Protein AF-A0A529LE21-F1 (afdb_monomer_lite)

Sequence (71 aa):
RSLREGLVAAMRAQTMTRLPADALTALLGSAFDRAALAIEAGASAQDYRAVLMALIDGLSLPQAPRPVRTR

pLDDT: mean 91.36, std 9.46, range [63.78, 98.38]

Radius of gyration: 15.93 Å; chains: 1; bounding box: 57×24×30 Å

Foldseek 3Di:
DDPLVVVVVCVVVLFFADDDSVVVSVVLVVLVVVLVVVVVVPDDNVVSVVVSVVVRVVRTDPDDPDPDPDD

Secondary structure (DSSP, 8-state):
--HHHHHHHHHHTTSB----HHHHHHHHHHHHHHHHHHHHTT--HHHHHHHHHHHHHTTBPPPPPPP----

Structure (mmCIF, N/CA/C/O backbone):
data_AF-A0A529LE21-F1
#
_entry.id   AF-A0A529LE21-F1
#
loop_
_atom_site.group_PDB
_atom_site.id
_atom_site.type_symbol
_atom_site.label_atom_id
_atom_site.label_alt_id
_atom_site.label_comp_id
_atom_site.label_asym_id
_atom_site.label_entity_id
_atom_site.label_seq_id
_atom_site.pdbx_PDB_ins_code
_atom_site.Cartn_x
_atom_site.Cartn_y
_atom_site.Cartn_z
_atom_site.occupancy
_atom_site.B_iso_or_equiv
_atom_site.auth_seq_id
_atom_site.auth_comp_id
_atom_site.auth_asym_id
_atom_site.auth_atom_id
_atom_site.pdbx_PDB_model_num
ATOM 1 N N . ARG A 1 1 ? -3.640 17.109 2.083 1.00 70.31 1 ARG A N 1
ATOM 2 C CA . ARG A 1 1 ? -4.074 15.956 2.905 1.00 70.31 1 ARG A CA 1
ATOM 3 C C . ARG A 1 1 ? -3.022 14.867 2.750 1.00 70.31 1 ARG A C 1
ATOM 5 O O . ARG A 1 1 ? -2.650 14.602 1.614 1.00 70.31 1 ARG A O 1
ATOM 12 N N . SER A 1 2 ? -2.493 14.314 3.837 1.00 91.12 2 SER A N 1
ATOM 13 C CA . SER A 1 2 ? -1.483 13.246 3.795 1.00 91.12 2 SER A CA 1
ATOM 14 C C . SER A 1 2 ? -2.118 11.869 3.550 1.00 91.12 2 SER A C 1
ATOM 16 O O . SER A 1 2 ? -3.321 11.689 3.761 1.00 91.12 2 SER A O 1
ATOM 18 N N . LEU A 1 3 ? -1.310 10.881 3.140 1.00 90.19 3 LEU A N 1
ATOM 19 C CA . LEU A 1 3 ? -1.747 9.483 2.992 1.00 90.19 3 LEU A CA 1
ATOM 20 C C . LEU A 1 3 ? -2.392 8.965 4.287 1.00 90.19 3 LEU A C 1
ATOM 22 O O . LEU A 1 3 ? -3.502 8.433 4.269 1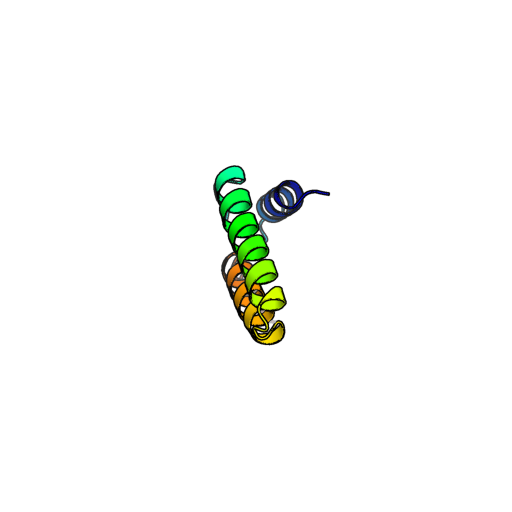.00 90.19 3 LEU A O 1
ATOM 26 N N . ARG A 1 4 ? -1.741 9.223 5.425 1.00 93.56 4 ARG A N 1
ATOM 27 C CA . ARG A 1 4 ? -2.240 8.870 6.757 1.00 93.56 4 ARG A CA 1
ATOM 28 C C . ARG A 1 4 ? -3.629 9.439 7.035 1.00 93.56 4 ARG A C 1
ATOM 30 O O . ARG A 1 4 ? -4.509 8.725 7.509 1.00 93.56 4 ARG A O 1
ATOM 37 N N . GLU A 1 5 ? -3.837 10.724 6.751 1.00 94.50 5 GLU A N 1
ATOM 38 C CA . GLU A 1 5 ? -5.131 11.384 6.956 1.00 94.50 5 GLU A CA 1
ATOM 39 C C . GLU A 1 5 ? -6.235 10.762 6.096 1.00 94.50 5 GLU A C 1
ATOM 41 O O . GLU A 1 5 ? -7.366 10.630 6.563 1.00 94.50 5 GLU A O 1
ATOM 46 N N . GLY A 1 6 ? -5.912 10.366 4.860 1.00 92.50 6 GLY A N 1
ATOM 47 C CA . GLY A 1 6 ? -6.834 9.655 3.974 1.00 92.50 6 GLY A CA 1
ATOM 48 C C . GLY A 1 6 ? -7.232 8.286 4.527 1.00 92.50 6 GLY A C 1
ATOM 49 O O . GLY A 1 6 ? -8.422 7.987 4.622 1.00 92.50 6 GLY A O 1
ATOM 50 N N . LEU A 1 7 ? -6.251 7.495 4.974 1.00 93.19 7 LEU A N 1
ATOM 51 C CA . LEU A 1 7 ? -6.476 6.168 5.559 1.00 93.19 7 LEU A CA 1
ATOM 52 C C . LEU A 1 7 ? -7.325 6.248 6.834 1.00 93.19 7 LEU A C 1
ATOM 54 O O . LEU A 1 7 ? -8.322 5.541 6.971 1.00 93.19 7 LEU A O 1
ATOM 58 N N . VAL A 1 8 ? -6.989 7.165 7.746 1.00 94.69 8 VAL A N 1
ATOM 59 C CA . VAL A 1 8 ? -7.762 7.380 8.979 1.00 94.69 8 VAL A CA 1
ATOM 60 C C . VAL A 1 8 ? -9.191 7.826 8.663 1.00 94.69 8 VAL A C 1
ATOM 62 O O . VAL A 1 8 ? -10.128 7.377 9.324 1.00 94.69 8 VAL A O 1
ATOM 65 N N . ALA A 1 9 ? -9.386 8.683 7.657 1.00 94.00 9 ALA A N 1
ATOM 66 C CA . ALA A 1 9 ? -10.720 9.100 7.233 1.00 94.00 9 ALA A CA 1
ATOM 67 C C . ALA A 1 9 ? -11.546 7.923 6.685 1.00 94.00 9 ALA A C 1
ATOM 69 O O . ALA A 1 9 ? -12.696 7.767 7.089 1.00 94.00 9 ALA A O 1
ATOM 70 N N . ALA A 1 10 ? -10.960 7.061 5.847 1.00 92.44 10 ALA A N 1
ATOM 71 C CA . ALA A 1 10 ? -11.625 5.868 5.313 1.00 92.44 10 ALA A CA 1
ATOM 72 C C . ALA A 1 10 ? -12.005 4.861 6.417 1.00 92.44 10 ALA A C 1
ATOM 74 O O . ALA A 1 10 ? -13.120 4.338 6.439 1.00 92.44 10 ALA A O 1
ATOM 75 N N . MET A 1 11 ? -11.119 4.648 7.396 1.00 94.38 11 MET A N 1
ATOM 76 C CA . MET A 1 11 ? -11.407 3.796 8.558 1.00 94.38 11 MET A CA 1
ATOM 77 C C . MET A 1 11 ? -12.523 4.368 9.440 1.00 94.38 11 MET A C 1
ATOM 79 O O . MET A 1 11 ? -13.331 3.618 9.986 1.00 94.38 11 MET A O 1
ATOM 83 N N . ARG A 1 12 ? -12.586 5.698 9.599 1.00 93.31 12 ARG A N 1
ATOM 84 C CA . ARG A 1 12 ? -13.675 6.371 10.329 1.00 93.31 12 ARG A CA 1
ATOM 85 C C . ARG A 1 12 ? -15.003 6.294 9.581 1.00 93.31 12 ARG A C 1
ATOM 87 O O . ARG A 1 12 ? -16.033 6.151 10.226 1.00 93.31 12 ARG A O 1
ATOM 94 N N . ALA A 1 13 ? -14.966 6.347 8.252 1.00 93.38 13 ALA A N 1
ATOM 95 C CA . ALA A 1 13 ? -16.133 6.190 7.390 1.00 93.38 13 ALA A CA 1
ATOM 96 C C . ALA A 1 13 ? -16.603 4.730 7.251 1.00 93.38 13 ALA A C 1
ATOM 98 O O . ALA A 1 13 ? -17.583 4.481 6.558 1.00 93.38 13 ALA A O 1
ATOM 99 N N . GLN A 1 14 ? -15.912 3.771 7.884 1.00 90.50 14 GLN A N 1
ATOM 100 C CA . GLN A 1 14 ? -16.204 2.337 7.778 1.00 90.50 14 GLN A CA 1
ATOM 101 C C . GLN A 1 14 ? -16.247 1.846 6.321 1.00 90.50 14 GLN A C 1
ATOM 103 O O . GLN A 1 14 ? -17.014 0.951 5.977 1.00 90.50 14 GLN A O 1
ATOM 108 N N . THR A 1 15 ? -15.409 2.423 5.457 1.00 91.31 15 THR A N 1
ATOM 109 C CA . THR A 1 15 ? -15.230 1.968 4.069 1.00 91.31 15 THR A CA 1
ATOM 110 C C . THR A 1 15 ? -13.990 1.088 3.909 1.00 91.31 15 THR A C 1
ATOM 112 O O . THR A 1 15 ? -13.833 0.422 2.891 1.00 91.31 15 THR A O 1
ATOM 115 N N . MET A 1 16 ? -13.111 1.071 4.914 1.00 92.38 16 MET A N 1
ATOM 116 C CA . MET A 1 16 ? -11.855 0.325 4.934 1.00 92.38 16 MET A CA 1
ATOM 117 C C . MET A 1 16 ? -11.689 -0.401 6.271 1.00 92.38 16 MET A C 1
ATOM 119 O O . MET A 1 16 ? -12.103 0.097 7.322 1.00 92.38 16 MET A O 1
ATOM 123 N N . THR A 1 17 ? -11.049 -1.567 6.226 1.00 92.00 17 THR A N 1
ATOM 124 C CA . THR A 1 17 ? -10.657 -2.344 7.403 1.00 92.00 17 THR A CA 1
ATOM 125 C C . THR A 1 17 ? -9.814 -1.492 8.352 1.00 92.00 17 THR A C 1
ATOM 127 O O . THR A 1 17 ? -8.887 -0.793 7.939 1.00 92.00 17 THR A O 1
AT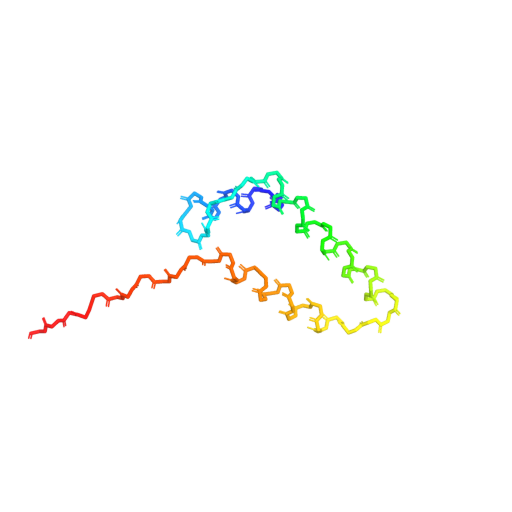OM 130 N N . ARG A 1 18 ? -10.129 -1.535 9.651 1.00 93.56 18 ARG A N 1
ATOM 131 C CA . ARG A 1 18 ? -9.393 -0.768 10.661 1.00 93.56 18 ARG A CA 1
ATOM 132 C C . ARG A 1 18 ? -8.065 -1.460 10.975 1.00 93.56 18 ARG A C 1
ATOM 134 O O . ARG A 1 18 ? -8.054 -2.592 11.444 1.00 93.56 18 ARG A O 1
ATOM 141 N N . LEU A 1 19 ? -6.964 -0.746 10.761 1.00 94.81 19 LEU A N 1
ATOM 142 C CA . LEU A 1 19 ? -5.591 -1.199 11.001 1.00 94.81 19 LEU A CA 1
ATOM 143 C C . LEU A 1 19 ? -4.789 -0.095 11.717 1.00 94.81 19 LEU A C 1
ATOM 145 O O . LEU A 1 19 ? -5.213 1.065 11.704 1.00 94.81 19 LEU A O 1
ATOM 149 N N . PRO A 1 20 ? -3.630 -0.406 12.328 1.00 96.62 20 PRO A N 1
ATOM 150 C CA . PRO A 1 20 ? -2.744 0.613 12.889 1.00 96.62 20 PRO A CA 1
ATOM 151 C C . PRO A 1 20 ? -2.285 1.603 11.805 1.00 96.62 20 PRO A C 1
ATOM 153 O O . PRO A 1 20 ? -1.554 1.239 10.884 1.00 96.62 20 PRO A O 1
ATOM 156 N N . ALA A 1 21 ? -2.730 2.859 11.905 1.00 94.31 21 ALA A N 1
ATOM 157 C CA . ALA A 1 21 ? -2.591 3.843 10.828 1.00 94.31 21 ALA A CA 1
ATOM 158 C C . ALA A 1 21 ? -1.132 4.170 10.481 1.00 94.31 21 ALA A C 1
ATOM 160 O O . ALA A 1 21 ? -0.812 4.327 9.304 1.00 94.31 21 ALA A O 1
ATOM 161 N N . ASP A 1 22 ? -0.252 4.254 11.479 1.00 95.56 22 ASP A N 1
ATOM 162 C CA . ASP A 1 22 ? 1.157 4.597 11.261 1.00 95.56 22 ASP A CA 1
ATOM 163 C C . ASP A 1 22 ? 1.891 3.472 10.523 1.00 95.56 22 ASP A C 1
ATOM 165 O O . ASP A 1 22 ? 2.541 3.722 9.509 1.00 95.56 22 ASP A O 1
ATOM 169 N N . ALA A 1 23 ? 1.697 2.222 10.957 1.00 97.06 23 ALA A N 1
ATOM 170 C CA . ALA A 1 23 ? 2.276 1.053 10.299 1.00 97.06 23 ALA A CA 1
ATOM 171 C C . ALA A 1 23 ? 1.748 0.885 8.865 1.00 97.06 23 ALA A C 1
ATOM 173 O O . ALA A 1 23 ? 2.528 0.672 7.941 1.00 97.06 23 ALA A O 1
ATOM 174 N N . LEU A 1 24 ? 0.435 1.044 8.657 1.00 95.75 24 LEU A N 1
ATOM 175 C CA . LEU A 1 24 ? -0.159 0.963 7.321 1.00 95.75 24 LEU A CA 1
ATOM 176 C C . LEU A 1 24 ? 0.371 2.063 6.393 1.00 95.75 24 LEU A C 1
ATOM 178 O O . LEU A 1 24 ? 0.688 1.794 5.237 1.00 95.75 24 LEU A O 1
ATOM 182 N N . THR A 1 25 ? 0.493 3.292 6.901 1.00 95.81 25 THR A N 1
ATOM 183 C CA . THR A 1 25 ? 1.045 4.414 6.131 1.00 95.81 25 THR A CA 1
ATOM 184 C C . THR A 1 25 ? 2.494 4.142 5.740 1.00 95.81 25 THR A C 1
ATOM 186 O O . THR A 1 25 ? 2.851 4.370 4.589 1.00 95.81 25 THR A O 1
ATOM 189 N N . ALA A 1 26 ? 3.315 3.631 6.665 1.00 97.31 26 ALA A N 1
ATOM 190 C CA . ALA A 1 26 ? 4.716 3.314 6.399 1.00 97.31 26 ALA A CA 1
ATOM 191 C C . ALA A 1 26 ? 4.868 2.215 5.334 1.00 97.31 26 ALA A C 1
ATOM 193 O O . ALA A 1 26 ? 5.661 2.365 4.407 1.00 97.31 26 ALA A O 1
ATOM 194 N N . LEU A 1 27 ? 4.074 1.142 5.425 1.00 97.25 27 LEU A N 1
ATOM 195 C CA . LEU A 1 27 ? 4.109 0.045 4.455 1.00 97.25 27 LEU A CA 1
ATOM 196 C C . LEU A 1 27 ? 3.643 0.488 3.065 1.00 97.25 27 LEU A C 1
ATOM 198 O O . LEU A 1 27 ? 4.311 0.195 2.076 1.00 97.25 27 LEU A O 1
ATOM 202 N N . LEU A 1 28 ? 2.527 1.220 2.983 1.00 95.69 28 LEU A N 1
ATOM 203 C CA . LEU A 1 28 ? 2.046 1.744 1.705 1.00 95.69 28 LEU A CA 1
ATOM 204 C C . LEU A 1 28 ? 3.036 2.750 1.113 1.00 95.69 28 LEU A C 1
ATOM 206 O O . LEU A 1 28 ? 3.341 2.651 -0.070 1.00 95.69 28 LEU A O 1
ATOM 210 N N . GLY A 1 29 ? 3.583 3.660 1.925 1.00 95.62 29 GLY A N 1
ATOM 211 C CA . GLY A 1 29 ? 4.625 4.598 1.500 1.00 95.62 29 GLY A CA 1
ATOM 212 C C . GLY A 1 29 ? 5.823 3.876 0.885 1.00 95.62 29 GLY A C 1
ATOM 213 O O . GLY A 1 29 ? 6.170 4.143 -0.259 1.00 95.62 29 GLY A O 1
ATOM 214 N N . SER A 1 30 ? 6.355 2.863 1.577 1.00 97.50 30 SER A N 1
ATOM 215 C CA . SER A 1 30 ? 7.462 2.047 1.067 1.00 97.50 30 SER A CA 1
ATOM 216 C C . SER A 1 30 ? 7.130 1.338 -0.253 1.00 97.50 30 SER A C 1
ATOM 218 O O . SER A 1 30 ? 7.983 1.254 -1.139 1.00 97.50 30 SER A O 1
ATOM 220 N N . ALA A 1 31 ? 5.894 0.859 -0.425 1.00 96.75 31 ALA A N 1
ATOM 221 C CA . ALA A 1 31 ? 5.457 0.250 -1.679 1.00 96.75 31 ALA A CA 1
ATOM 222 C C . ALA A 1 31 ? 5.410 1.265 -2.838 1.00 96.75 31 ALA A C 1
ATOM 224 O O . ALA A 1 31 ? 5.849 0.942 -3.943 1.00 96.75 31 ALA A O 1
ATOM 225 N N . PHE A 1 32 ? 4.929 2.490 -2.591 1.00 95.94 32 PHE A N 1
ATOM 226 C CA . PHE A 1 32 ? 4.944 3.572 -3.582 1.00 95.94 32 PHE A CA 1
ATOM 227 C C . PHE A 1 32 ? 6.370 4.004 -3.936 1.00 95.94 32 PHE A C 1
ATOM 229 O O . PHE A 1 32 ? 6.683 4.108 -5.122 1.00 95.94 32 PHE A O 1
ATOM 236 N N . ASP A 1 33 ? 7.243 4.177 -2.942 1.00 97.06 33 ASP A N 1
ATOM 237 C CA . ASP A 1 33 ? 8.651 4.529 -3.158 1.00 97.06 33 ASP A CA 1
ATOM 238 C C . ASP A 1 33 ? 9.352 3.459 -4.006 1.00 97.06 33 ASP A C 1
ATOM 240 O O . ASP A 1 33 ? 10.050 3.756 -4.978 1.00 97.06 33 ASP A O 1
ATOM 244 N N . ARG A 1 34 ? 9.104 2.178 -3.703 1.00 97.00 34 ARG A N 1
ATOM 245 C CA . ARG A 1 34 ? 9.665 1.069 -4.477 1.00 97.00 34 ARG A CA 1
ATOM 246 C C . ARG A 1 34 ? 9.135 1.028 -5.909 1.00 97.00 34 ARG A C 1
ATOM 248 O O . ARG A 1 34 ? 9.906 0.678 -6.809 1.00 97.00 34 ARG A O 1
ATOM 255 N N . ALA A 1 35 ? 7.856 1.343 -6.112 1.00 97.81 35 ALA A N 1
ATOM 256 C CA . ALA A 1 35 ? 7.243 1.422 -7.433 1.00 97.81 35 ALA A CA 1
ATOM 257 C C . ALA A 1 35 ? 7.844 2.566 -8.257 1.00 97.81 35 ALA A C 1
ATOM 259 O O . ALA A 1 35 ? 8.195 2.344 -9.411 1.00 97.81 35 ALA A O 1
ATOM 260 N N . ALA A 1 36 ? 8.044 3.744 -7.656 1.00 97.69 36 ALA A N 1
ATOM 261 C CA . ALA A 1 36 ? 8.704 4.873 -8.307 1.00 97.69 36 ALA A CA 1
ATOM 262 C C . ALA A 1 36 ? 10.100 4.478 -8.812 1.00 97.69 36 ALA A C 1
ATOM 264 O O . ALA A 1 36 ? 10.357 4.562 -10.011 1.00 97.69 36 ALA A O 1
ATOM 265 N N . LEU A 1 37 ? 10.931 3.899 -7.937 1.00 98.38 37 LEU A N 1
ATOM 266 C CA . LEU A 1 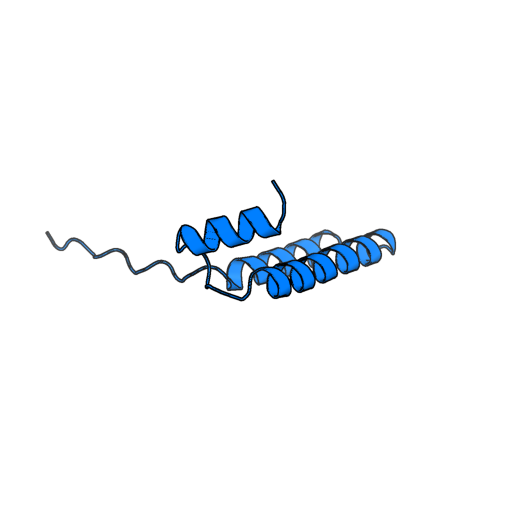37 ? 12.273 3.426 -8.300 1.00 98.38 37 LEU A CA 1
ATOM 267 C C . LEU A 1 37 ? 12.257 2.357 -9.404 1.00 98.38 37 LEU A C 1
ATOM 269 O O . LEU A 1 37 ? 13.145 2.314 -10.250 1.00 98.38 37 LEU A O 1
ATOM 273 N N . ALA A 1 38 ? 11.272 1.453 -9.399 1.00 98.00 38 ALA A N 1
ATOM 274 C CA . ALA A 1 38 ? 11.160 0.427 -10.436 1.00 98.00 38 ALA A CA 1
ATOM 275 C C . ALA A 1 38 ? 10.796 1.019 -11.800 1.00 98.00 38 ALA A C 1
ATOM 277 O O . ALA A 1 38 ? 11.350 0.609 -12.817 1.00 98.00 38 ALA A O 1
ATOM 278 N N . ILE A 1 39 ? 9.859 1.965 -11.811 1.00 98.12 39 ILE A N 1
ATOM 279 C CA . ILE A 1 39 ? 9.392 2.637 -13.023 1.00 98.12 39 ILE A CA 1
ATOM 280 C C . ILE A 1 39 ? 10.518 3.490 -13.609 1.00 98.12 39 ILE A C 1
ATOM 282 O O . ILE A 1 39 ? 10.755 3.429 -14.812 1.00 98.12 39 ILE A O 1
ATOM 286 N N . GLU A 1 40 ? 11.267 4.208 -12.769 1.00 97.94 40 GLU A N 1
ATOM 287 C CA . GLU A 1 40 ? 12.473 4.935 -13.187 1.00 97.94 40 GLU A CA 1
ATOM 288 C C . GLU A 1 40 ? 13.529 4.002 -13.799 1.00 97.94 40 GLU A C 1
ATOM 290 O O . GLU A 1 40 ? 14.195 4.371 -14.764 1.00 97.94 40 GLU A O 1
ATOM 295 N N . ALA A 1 41 ? 13.634 2.763 -13.306 1.00 98.12 41 ALA A N 1
ATOM 296 C CA . ALA A 1 41 ? 14.504 1.726 -13.864 1.00 98.12 41 ALA A CA 1
ATOM 297 C C . ALA A 1 41 ? 13.945 1.033 -15.130 1.00 98.12 41 ALA A C 1
ATOM 299 O O . ALA A 1 41 ? 14.546 0.074 -15.616 1.00 98.12 41 ALA A O 1
ATOM 300 N N . GLY A 1 42 ? 12.813 1.493 -15.673 1.00 98.19 42 GLY A N 1
ATOM 301 C CA . GLY A 1 42 ? 12.221 0.984 -16.915 1.00 98.19 42 GLY A CA 1
ATOM 302 C C . GLY A 1 42 ? 11.162 -0.107 -16.738 1.00 98.19 42 GLY A C 1
ATOM 303 O O . GLY A 1 42 ? 10.773 -0.740 -17.720 1.00 98.19 42 GLY A O 1
ATOM 304 N N . ALA A 1 43 ? 10.678 -0.352 -15.517 1.00 98.06 43 ALA A N 1
ATOM 305 C CA . ALA A 1 43 ? 9.573 -1.282 -15.300 1.00 98.06 43 ALA A CA 1
ATOM 306 C C . ALA A 1 43 ? 8.221 -0.721 -15.786 1.00 98.06 43 ALA A C 1
ATOM 308 O O . ALA A 1 43 ? 8.020 0.489 -15.900 1.00 98.06 43 ALA A O 1
ATOM 309 N N . SER A 1 44 ? 7.255 -1.614 -16.024 1.00 98.31 44 SER A N 1
ATOM 310 C CA . SER A 1 44 ? 5.897 -1.246 -16.441 1.00 98.31 44 SER A CA 1
ATOM 311 C C . SER A 1 44 ? 5.153 -0.486 -15.339 1.00 98.31 44 SER A C 1
ATOM 313 O O . SER A 1 44 ? 4.760 -1.053 -14.318 1.00 98.31 44 SER A O 1
ATOM 315 N N . ALA A 1 45 ? 4.883 0.801 -15.569 1.00 97.38 45 ALA A N 1
ATOM 316 C CA . ALA A 1 45 ? 4.041 1.602 -14.679 1.00 97.38 45 ALA A CA 1
ATOM 317 C C . ALA A 1 45 ? 2.608 1.051 -14.571 1.00 97.38 45 ALA A C 1
ATOM 319 O O . ALA A 1 45 ? 1.974 1.171 -13.521 1.00 97.38 45 ALA A O 1
ATOM 320 N N . GLN A 1 46 ? 2.108 0.424 -15.640 1.00 98.06 46 GLN A N 1
ATOM 321 C CA . GLN A 1 46 ? 0.784 -0.194 -15.672 1.00 98.06 46 GLN A CA 1
ATOM 322 C C . GLN A 1 46 ? 0.696 -1.363 -14.682 1.00 98.06 46 GLN A C 1
ATOM 324 O O . GLN A 1 46 ? -0.285 -1.462 -13.944 1.00 98.06 46 GLN A O 1
ATOM 329 N N . ASP A 1 47 ? 1.734 -2.199 -14.622 1.00 98.19 47 ASP A N 1
ATOM 330 C CA . ASP A 1 47 ? 1.764 -3.392 -13.770 1.00 98.19 47 ASP A CA 1
ATOM 331 C C . ASP A 1 47 ? 1.818 -2.989 -12.294 1.00 98.19 47 ASP A C 1
ATOM 333 O O . ASP A 1 47 ? 1.018 -3.458 -11.483 1.00 98.19 47 ASP A O 1
ATOM 337 N N . TYR A 1 48 ? 2.696 -2.039 -11.950 1.00 97.75 48 TYR A N 1
ATOM 338 C CA . TYR A 1 48 ? 2.767 -1.486 -10.595 1.00 97.75 48 TYR A CA 1
ATOM 339 C C . TYR A 1 48 ? 1.451 -0.832 -10.175 1.00 97.75 48 TYR A C 1
ATOM 341 O O . TYR A 1 48 ? 0.993 -1.038 -9.050 1.00 97.75 48 TYR A O 1
ATOM 349 N N . ARG A 1 49 ? 0.802 -0.084 -11.078 1.00 96.38 49 ARG A N 1
ATOM 3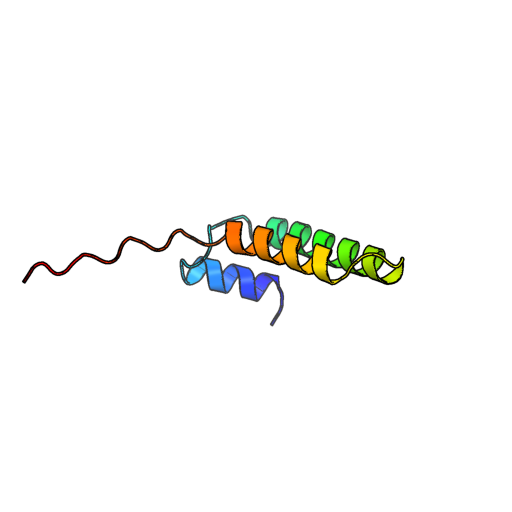50 C CA . ARG A 1 49 ? -0.506 0.518 -10.805 1.00 96.38 49 ARG A CA 1
ATOM 351 C C . ARG A 1 49 ? -1.567 -0.544 -10.533 1.00 96.38 49 ARG A C 1
ATOM 353 O O . ARG A 1 49 ? -2.314 -0.398 -9.570 1.00 96.38 49 ARG A O 1
ATOM 360 N N . ALA A 1 50 ? -1.621 -1.600 -11.344 1.00 97.81 50 ALA A N 1
ATOM 361 C CA . ALA A 1 50 ? -2.583 -2.684 -11.175 1.00 97.81 50 ALA A CA 1
ATOM 362 C C . ALA A 1 50 ? -2.424 -3.378 -9.813 1.00 97.81 50 ALA A C 1
ATOM 364 O O . ALA A 1 50 ? -3.407 -3.578 -9.101 1.00 97.81 50 ALA A O 1
ATOM 365 N N . VAL A 1 51 ? -1.184 -3.672 -9.412 1.00 97.69 51 VAL A N 1
ATOM 366 C CA . VAL A 1 51 ? -0.891 -4.301 -8.115 1.00 97.69 51 VAL A CA 1
ATOM 367 C C . VAL A 1 51 ? -1.241 -3.375 -6.950 1.00 97.69 51 VAL A C 1
ATOM 369 O O . VAL A 1 51 ? -1.897 -3.808 -6.005 1.00 97.69 51 VAL A O 1
ATOM 372 N N . LEU A 1 52 ? -0.856 -2.097 -7.011 1.00 96.00 52 LEU A N 1
ATOM 373 C CA . LEU A 1 52 ? -1.173 -1.129 -5.954 1.00 96.00 52 LEU A CA 1
ATOM 374 C C . LEU A 1 52 ? -2.684 -0.938 -5.790 1.00 96.00 52 LEU A C 1
ATOM 376 O O . LEU A 1 52 ? -3.168 -0.866 -4.661 1.00 96.00 52 LEU A O 1
ATOM 380 N N . MET A 1 53 ? -3.435 -0.900 -6.894 1.00 95.00 53 MET A N 1
ATOM 381 C CA . MET A 1 53 ? -4.896 -0.845 -6.851 1.00 95.00 53 MET A CA 1
ATOM 382 C C . MET A 1 53 ? -5.478 -2.085 -6.172 1.00 95.00 53 MET A C 1
ATOM 384 O O . MET A 1 53 ? -6.246 -1.936 -5.229 1.00 95.00 53 MET A O 1
ATOM 388 N N . ALA A 1 54 ? -5.042 -3.287 -6.558 1.00 96.31 54 ALA A N 1
ATOM 389 C CA . ALA A 1 54 ? -5.508 -4.527 -5.937 1.00 96.31 54 ALA A CA 1
ATOM 390 C C . ALA A 1 54 ? -5.203 -4.589 -4.427 1.00 96.31 54 ALA A C 1
ATOM 392 O O . ALA A 1 54 ? -6.037 -5.045 -3.645 1.00 96.31 54 ALA A O 1
ATOM 393 N N . LEU A 1 55 ? -4.034 -4.096 -4.000 1.00 94.12 55 LEU A N 1
ATOM 394 C CA . LEU A 1 55 ? -3.672 -4.013 -2.582 1.00 94.12 55 LEU A CA 1
ATOM 395 C C . LEU A 1 55 ? -4.600 -3.072 -1.808 1.00 94.12 55 LEU A C 1
ATOM 397 O O . LEU A 1 55 ? -5.048 -3.419 -0.718 1.00 94.12 55 LEU A O 1
ATOM 401 N N . ILE A 1 56 ? -4.899 -1.893 -2.360 1.00 92.31 56 ILE A N 1
ATOM 402 C CA . ILE A 1 56 ? -5.793 -0.914 -1.726 1.00 92.31 56 ILE A CA 1
ATOM 403 C C . ILE A 1 56 ? -7.236 -1.429 -1.713 1.00 92.31 56 ILE A C 1
ATOM 405 O O . ILE A 1 56 ? -7.915 -1.317 -0.692 1.00 92.31 56 ILE A O 1
ATOM 409 N N . ASP A 1 57 ? -7.691 -2.037 -2.806 1.00 93.00 57 ASP A N 1
ATOM 410 C CA . ASP A 1 57 ? -9.022 -2.633 -2.907 1.00 93.00 57 ASP A CA 1
ATOM 411 C C . ASP A 1 57 ? -9.202 -3.758 -1.883 1.00 93.00 57 ASP A C 1
ATOM 413 O O . ASP A 1 57 ? -10.240 -3.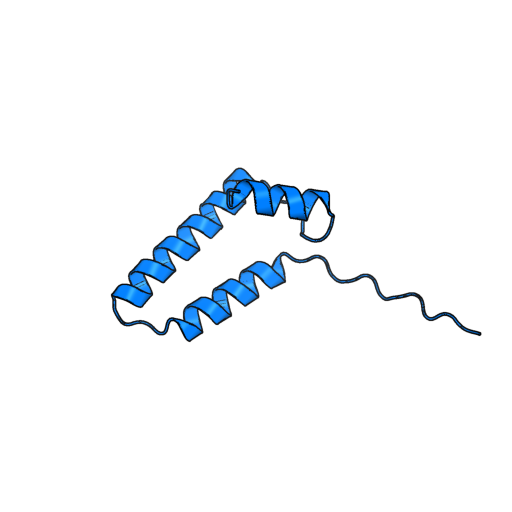823 -1.227 1.00 93.00 57 ASP A O 1
ATOM 417 N N . GLY A 1 58 ? -8.166 -4.571 -1.652 1.00 92.50 58 GLY A N 1
ATOM 418 C CA . GLY A 1 58 ? -8.160 -5.615 -0.624 1.00 92.50 58 GLY A CA 1
ATOM 419 C C . GLY A 1 58 ? -8.313 -5.102 0.814 1.00 92.50 58 GLY A C 1
ATOM 420 O O . GLY A 1 58 ? -8.675 -5.872 1.702 1.00 92.50 58 GLY A O 1
ATOM 421 N N . LEU A 1 59 ? -8.085 -3.809 1.065 1.00 92.50 59 LEU A N 1
ATOM 422 C CA . LEU A 1 59 ? -8.339 -3.185 2.366 1.00 92.50 59 LEU A CA 1
ATOM 423 C C . LEU A 1 59 ? -9.797 -2.730 2.527 1.00 92.50 59 LEU A C 1
ATOM 425 O O . LEU A 1 59 ? -10.224 -2.440 3.651 1.00 92.50 59 LEU A O 1
ATOM 429 N N . SER A 1 60 ? -10.556 -2.642 1.434 1.00 91.69 60 SER A N 1
ATOM 430 C CA . SER A 1 60 ? -11.947 -2.194 1.449 1.00 91.69 60 SER A CA 1
ATOM 431 C C . SER A 1 60 ? -12.838 -3.199 2.168 1.00 91.69 60 SER A C 1
ATOM 433 O O . SER A 1 60 ? -12.653 -4.411 2.073 1.00 91.69 60 SER A O 1
ATOM 435 N N . LEU A 1 61 ? -13.830 -2.693 2.897 1.00 87.31 61 LEU A N 1
ATOM 436 C CA . LEU A 1 61 ? -14.807 -3.570 3.531 1.00 8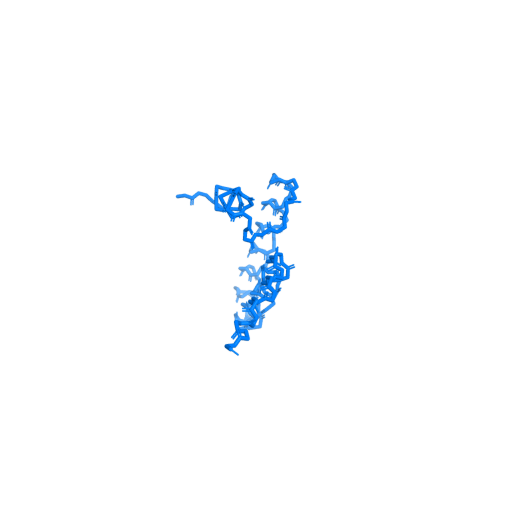7.31 61 LEU A CA 1
ATOM 437 C C . LEU A 1 61 ? -15.760 -4.145 2.472 1.00 87.31 61 LEU A C 1
ATOM 439 O O . LEU A 1 61 ? -16.181 -3.407 1.572 1.00 87.31 61 LEU A O 1
ATOM 443 N N . PRO A 1 62 ? -16.135 -5.435 2.573 1.00 77.94 62 PRO A N 1
ATOM 444 C CA . PRO A 1 62 ? -17.134 -6.005 1.687 1.00 77.94 62 PRO A CA 1
ATOM 445 C C . PRO A 1 62 ? -18.424 -5.195 1.813 1.00 77.94 62 PRO A C 1
ATOM 447 O O . PRO A 1 62 ? -18.910 -4.931 2.915 1.00 77.94 62 PRO A O 1
ATOM 450 N N . GLN A 1 63 ? -18.970 -4.773 0.673 1.00 67.81 63 GLN A N 1
ATOM 451 C CA . GLN A 1 63 ? -20.272 -4.117 0.630 1.00 67.81 63 GLN A CA 1
ATOM 452 C C . GLN A 1 63 ? -21.294 -5.074 1.258 1.00 67.81 63 GLN A C 1
ATOM 454 O O . GLN A 1 63 ? -21.449 -6.202 0.786 1.00 67.81 63 GLN A O 1
ATOM 459 N N . ALA A 1 64 ? -21.979 -4.651 2.323 1.00 65.00 64 ALA A N 1
ATOM 460 C CA . ALA A 1 64 ? -23.066 -5.447 2.879 1.00 65.00 64 ALA A CA 1
ATOM 461 C C . ALA A 1 64 ? -24.101 -5.715 1.766 1.00 65.00 64 ALA A C 1
ATOM 463 O O . ALA A 1 64 ? -24.430 -4.784 1.017 1.00 65.00 64 ALA A O 1
ATOM 464 N N . PRO A 1 65 ? -24.614 -6.951 1.620 1.00 63.78 65 PRO A N 1
ATOM 465 C CA . PRO A 1 65 ? -25.631 -7.238 0.620 1.00 63.78 65 PRO A CA 1
ATOM 466 C C . PRO A 1 65 ? -26.826 -6.308 0.846 1.00 63.78 65 PRO A C 1
ATOM 468 O O . PRO A 1 65 ? -27.378 -6.246 1.946 1.00 63.78 65 PRO A O 1
ATOM 471 N N . ARG A 1 66 ? -27.208 -5.540 -0.186 1.00 65.81 66 ARG A N 1
ATOM 472 C CA . ARG A 1 66 ? -28.410 -4.696 -0.121 1.00 65.81 66 ARG A CA 1
ATOM 473 C C . ARG A 1 66 ? -29.603 -5.595 0.208 1.00 65.81 66 ARG A C 1
ATOM 475 O O . ARG A 1 66 ? -29.795 -6.581 -0.505 1.00 65.81 66 ARG A O 1
ATOM 482 N N . PRO A 1 67 ? -30.419 -5.270 1.226 1.00 67.19 67 PRO A N 1
ATOM 483 C CA . PRO A 1 67 ? -31.613 -6.047 1.504 1.00 67.19 67 PRO A CA 1
ATOM 484 C C . PRO A 1 67 ? -32.520 -5.982 0.276 1.00 67.19 67 PRO A C 1
ATOM 486 O O . PRO A 1 67 ? -32.910 -4.895 -0.165 1.00 67.19 67 PRO A O 1
ATOM 489 N N . VAL A 1 68 ? -32.814 -7.148 -0.304 1.00 77.12 68 VAL A N 1
ATOM 490 C CA . VAL A 1 68 ? -33.806 -7.251 -1.370 1.00 77.12 68 VAL A CA 1
ATOM 491 C C . VAL A 1 68 ? -35.138 -6.841 -0.744 1.00 77.12 68 VAL A C 1
ATOM 493 O O . VAL A 1 68 ? -35.596 -7.437 0.229 1.00 77.12 68 VAL A O 1
ATOM 496 N N . ARG A 1 69 ? -35.723 -5.739 -1.215 1.00 76.25 69 ARG A N 1
ATOM 497 C CA . ARG A 1 69 ? -37.069 -5.347 -0.796 1.00 76.25 69 ARG A CA 1
ATOM 498 C C . ARG A 1 69 ? -38.043 -6.267 -1.522 1.00 76.25 69 ARG A C 1
ATOM 500 O O . ARG A 1 69 ? -38.385 -6.002 -2.671 1.00 76.25 69 ARG A O 1
ATOM 507 N N . THR A 1 70 ? -38.437 -7.360 -0.876 1.00 75.50 70 THR A N 1
ATOM 508 C CA . THR A 1 70 ? -39.567 -8.177 -1.320 1.00 75.50 70 THR A CA 1
ATOM 509 C C . THR A 1 70 ? -40.825 -7.316 -1.222 1.00 75.50 70 THR A C 1
ATOM 511 O O . THR A 1 70 ? -41.093 -6.730 -0.172 1.00 75.50 70 THR A O 1
ATOM 514 N N . ARG A 1 71 ? -41.501 -7.148 -2.358 1.00 68.38 71 ARG A N 1
ATOM 515 C CA . ARG A 1 71 ? -42.739 -6.378 -2.505 1.00 68.38 71 ARG A CA 1
ATOM 516 C C . ARG A 1 71 ? -43.947 -7.230 -2.153 1.00 68.38 71 ARG A C 1
ATOM 518 O O . ARG A 1 71 ? -43.876 -8.448 -2.427 1.00 68.38 71 ARG A O 1
#